Protein AF-A0A373Q9G6-F1 (afdb_monomer)

Radius of gyration: 27.88 Å; Cα contacts (8 Å, |Δi|>4): 98; chains: 1; bounding box: 46×82×70 Å

M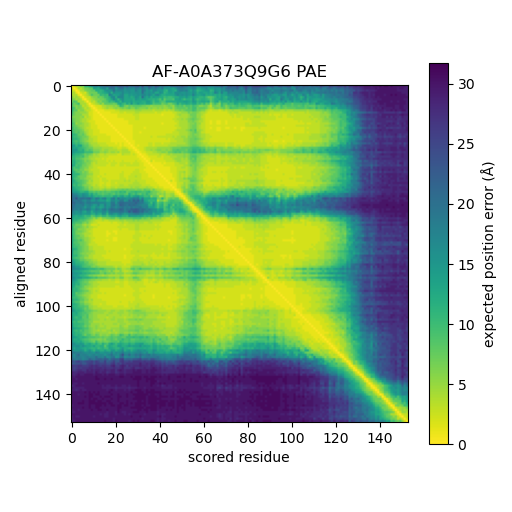ean predicted aligned error: 12.73 Å

Structure (mmCIF, N/CA/C/O backbone):
data_AF-A0A373Q9G6-F1
#
_entry.id   AF-A0A373Q9G6-F1
#
loop_
_atom_site.group_PDB
_atom_site.id
_atom_site.type_symbol
_atom_site.label_atom_id
_atom_site.label_alt_id
_atom_site.label_comp_id
_atom_site.label_asym_id
_atom_site.label_entity_id
_atom_site.label_seq_id
_atom_site.pdbx_PDB_ins_code
_atom_site.Cartn_x
_atom_site.Cartn_y
_atom_site.Cartn_z
_atom_site.occupancy
_atom_site.B_iso_or_equiv
_atom_site.auth_seq_id
_atom_site.auth_comp_id
_atom_site.auth_asym_id
_atom_site.auth_atom_id
_atom_site.pdbx_PDB_model_num
ATOM 1 N N . MET A 1 1 ? 3.297 24.139 -18.883 1.00 54.72 1 MET A N 1
ATOM 2 C CA . MET A 1 1 ? 2.276 23.163 -19.353 1.00 54.72 1 MET A CA 1
ATOM 3 C C . MET A 1 1 ? 2.666 21.691 -19.157 1.00 54.72 1 MET 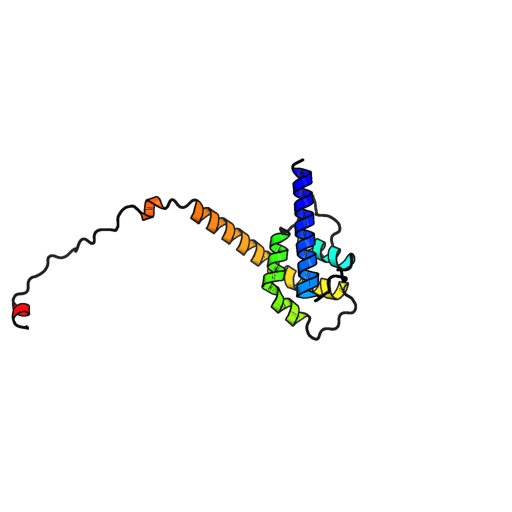A C 1
ATOM 5 O O . MET A 1 1 ? 1.845 20.957 -18.623 1.00 54.72 1 MET A O 1
ATOM 9 N N . ARG A 1 2 ? 3.876 21.232 -19.535 1.00 57.09 2 ARG A N 1
ATOM 10 C CA . ARG A 1 2 ? 4.302 19.820 -19.349 1.00 57.09 2 ARG A CA 1
ATOM 11 C C . ARG A 1 2 ? 4.341 19.360 -17.883 1.00 57.09 2 ARG A C 1
ATOM 13 O O . ARG A 1 2 ? 3.882 18.264 -17.586 1.00 57.09 2 ARG A O 1
ATOM 20 N N . GLU A 1 3 ? 4.844 20.194 -16.975 1.00 61.19 3 GLU A N 1
ATOM 21 C CA . GLU A 1 3 ? 4.946 19.847 -15.547 1.00 61.19 3 GLU A CA 1
ATOM 22 C C . GLU A 1 3 ? 3.584 19.750 -14.850 1.00 61.19 3 GLU A C 1
ATOM 24 O O . GLU A 1 3 ? 3.369 18.853 -14.040 1.00 61.19 3 GLU A O 1
ATOM 29 N N . ILE A 1 4 ? 2.640 20.620 -15.229 1.00 62.41 4 ILE A N 1
ATOM 30 C CA . ILE A 1 4 ? 1.266 20.606 -14.709 1.00 62.41 4 ILE A CA 1
ATOM 31 C C . ILE A 1 4 ? 0.583 19.282 -15.082 1.00 62.41 4 ILE A C 1
ATOM 33 O O . ILE A 1 4 ? 0.104 18.592 -14.188 1.00 62.41 4 ILE A O 1
ATOM 37 N N . ARG A 1 5 ? 0.662 18.851 -16.354 1.00 60.62 5 ARG A N 1
ATOM 38 C CA . ARG A 1 5 ? 0.122 17.544 -16.789 1.00 60.62 5 ARG A CA 1
ATOM 39 C C . ARG A 1 5 ? 0.783 16.357 -16.090 1.00 60.62 5 ARG A C 1
ATOM 41 O O . ARG A 1 5 ? 0.101 15.411 -15.719 1.00 60.62 5 ARG A O 1
ATOM 48 N N . LYS A 1 6 ? 2.107 16.390 -15.891 1.00 61.78 6 LYS A N 1
ATOM 49 C CA . LYS A 1 6 ? 2.828 15.325 -15.167 1.00 61.78 6 LYS A CA 1
ATOM 50 C C . LYS A 1 6 ? 2.337 15.194 -13.723 1.00 61.78 6 LYS A C 1
ATOM 52 O O . LYS A 1 6 ? 2.151 14.083 -13.237 1.00 61.78 6 LYS A O 1
ATOM 57 N N . LYS A 1 7 ? 2.123 16.325 -13.047 1.00 61.72 7 LYS A N 1
ATOM 58 C CA . LYS A 1 7 ? 1.620 16.370 -11.669 1.00 61.72 7 LYS A CA 1
ATOM 59 C C . LYS A 1 7 ? 0.168 15.891 -11.573 1.00 61.72 7 LYS A C 1
ATOM 61 O O . LYS A 1 7 ? -0.181 15.182 -10.635 1.00 61.72 7 LYS A O 1
ATOM 66 N N . GLU A 1 8 ? -0.652 16.253 -12.550 1.00 62.50 8 GLU A N 1
ATOM 67 C CA . GLU A 1 8 ? -2.053 15.841 -12.650 1.00 62.50 8 GLU A CA 1
ATOM 68 C C . GLU A 1 8 ? -2.187 14.329 -12.892 1.00 62.50 8 GLU A C 1
ATOM 70 O O . GLU A 1 8 ? -2.906 13.657 -12.154 1.00 62.50 8 GLU A O 1
ATOM 75 N N . ASN A 1 9 ? -1.378 13.763 -13.796 1.00 72.19 9 ASN A N 1
ATOM 76 C CA . ASN A 1 9 ? -1.312 12.314 -14.020 1.00 72.19 9 ASN A CA 1
ATOM 77 C C . ASN A 1 9 ? -0.873 11.540 -12.769 1.00 72.19 9 ASN A C 1
ATOM 79 O O . ASN A 1 9 ? -1.510 10.555 -12.410 1.00 72.19 9 ASN A O 1
ATOM 83 N N . LYS A 1 10 ? 0.169 12.000 -12.059 1.00 71.12 10 LYS A N 1
ATOM 84 C CA . LYS A 1 10 ? 0.611 11.365 -10.801 1.00 71.12 10 LYS A CA 1
ATOM 85 C C . LYS A 1 10 ? -0.495 11.342 -9.741 1.00 71.12 10 LYS A C 1
ATOM 87 O O . LYS A 1 10 ? -0.647 10.358 -9.022 1.00 71.12 10 LYS A O 1
ATOM 92 N N . ASN A 1 11 ? -1.261 12.427 -9.626 1.00 78.81 11 ASN A N 1
ATOM 93 C CA . ASN A 1 11 ? -2.388 12.476 -8.698 1.00 78.81 11 ASN A CA 1
ATOM 94 C C . ASN A 1 11 ? -3.470 11.470 -9.094 1.00 78.81 11 ASN A C 1
ATOM 96 O O . ASN A 1 11 ? -3.980 10.773 -8.221 1.00 78.81 11 ASN A O 1
ATOM 100 N N . GLN A 1 12 ? -3.783 11.365 -10.388 1.00 86.06 12 GLN A N 1
ATOM 101 C CA . GLN A 1 12 ? -4.767 10.409 -10.887 1.00 86.06 12 GLN A CA 1
ATOM 102 C C . GLN A 1 12 ? -4.354 8.962 -10.595 1.00 86.06 12 GLN A C 1
ATOM 104 O O . GLN A 1 12 ? -5.135 8.221 -10.005 1.00 86.06 12 GLN A O 1
ATOM 109 N N . GLU A 1 13 ? -3.105 8.592 -10.891 1.00 88.06 13 GLU A N 1
ATOM 110 C CA . GLU A 1 13 ? -2.568 7.259 -10.580 1.00 88.06 13 GLU A CA 1
ATOM 111 C C . GLU A 1 13 ? -2.674 6.933 -9.084 1.00 88.06 13 GLU A C 1
ATOM 113 O O . GLU A 1 13 ? -2.993 5.807 -8.697 1.00 88.06 13 GLU A O 1
ATOM 118 N N . PHE A 1 14 ? -2.432 7.926 -8.223 1.00 89.38 14 PHE A N 1
ATOM 119 C CA . PHE A 1 14 ? -2.575 7.752 -6.782 1.00 89.38 14 PHE A CA 1
ATOM 120 C C . PHE A 1 14 ? -4.040 7.566 -6.365 1.00 89.38 14 PHE A C 1
ATOM 122 O O . PHE A 1 14 ? -4.334 6.736 -5.505 1.00 89.38 14 PHE A O 1
ATOM 129 N N . PHE A 1 15 ? -4.971 8.307 -6.968 1.00 90.00 15 PHE A N 1
ATOM 130 C CA . PHE A 1 15 ? -6.399 8.121 -6.708 1.00 90.00 15 PHE A CA 1
ATOM 131 C C . PHE A 1 15 ? -6.894 6.752 -7.169 1.00 90.00 15 PHE A C 1
ATOM 133 O O . PHE A 1 15 ? -7.691 6.135 -6.463 1.00 90.00 15 PHE A O 1
ATOM 140 N N . ASP A 1 16 ? -6.406 6.254 -8.301 1.00 91.75 16 ASP A N 1
ATOM 141 C CA . ASP A 1 16 ? -6.755 4.924 -8.800 1.00 91.75 16 ASP A CA 1
ATOM 142 C C . ASP A 1 16 ? -6.232 3.828 -7.860 1.00 91.75 16 ASP A C 1
ATOM 144 O O . ASP A 1 16 ? -6.955 2.879 -7.549 1.00 91.75 16 ASP A O 1
ATOM 148 N N . LEU A 1 17 ? -5.027 4.010 -7.309 1.00 93.50 17 LEU A N 1
ATOM 149 C CA . LEU A 1 17 ? -4.496 3.158 -6.245 1.00 93.50 17 LEU A CA 1
ATOM 150 C C . LEU A 1 17 ? -5.391 3.166 -4.997 1.00 93.50 17 LEU A C 1
ATOM 152 O O . LEU A 1 17 ? -5.726 2.098 -4.481 1.00 93.50 17 LEU A O 1
ATOM 156 N N . CYS A 1 18 ? -5.809 4.342 -4.520 1.00 93.50 18 CYS A N 1
ATOM 157 C CA . CYS A 1 18 ? -6.718 4.439 -3.375 1.00 93.50 18 CYS A CA 1
ATOM 158 C C . CYS A 1 18 ? -8.054 3.738 -3.650 1.00 93.50 18 CYS A C 1
ATOM 160 O O . CYS A 1 18 ? -8.490 2.930 -2.833 1.00 93.50 18 CYS A O 1
ATOM 162 N N . LYS A 1 19 ? -8.672 3.987 -4.811 1.00 94.06 19 LYS A N 1
ATOM 163 C CA . LYS A 1 19 ? -9.943 3.358 -5.209 1.00 94.06 19 LYS A CA 1
ATOM 164 C C . LYS A 1 19 ? -9.838 1.838 -5.275 1.00 94.06 19 LYS A C 1
ATOM 166 O O . LYS A 1 19 ? -10.759 1.144 -4.850 1.00 94.06 19 LYS A O 1
ATOM 171 N N . TYR A 1 20 ? -8.726 1.321 -5.798 1.00 95.62 20 TYR A N 1
ATOM 172 C CA . TYR A 1 20 ? -8.464 -0.114 -5.811 1.00 95.62 20 TYR A CA 1
ATOM 173 C C . TYR A 1 20 ? -8.445 -0.676 -4.385 1.00 95.62 20 TYR A C 1
ATOM 175 O O . TYR A 1 20 ? -9.125 -1.656 -4.101 1.00 95.62 20 TYR A O 1
ATOM 183 N N . ILE A 1 21 ? -7.713 -0.038 -3.468 1.00 94.88 21 ILE A N 1
ATOM 184 C CA . ILE A 1 21 ? -7.603 -0.502 -2.078 1.00 94.88 21 ILE A CA 1
ATOM 185 C C . ILE A 1 21 ? -8.955 -0.424 -1.352 1.00 94.88 21 ILE A C 1
ATOM 187 O O . ILE A 1 21 ? -9.316 -1.368 -0.647 1.00 94.88 21 ILE A O 1
ATOM 191 N N . GLU A 1 22 ? -9.718 0.653 -1.552 1.00 95.56 22 GLU A N 1
ATOM 192 C CA . GLU A 1 22 ? -11.078 0.818 -1.017 1.00 95.56 22 GLU A CA 1
ATOM 193 C C . GLU A 1 22 ? -11.971 -0.365 -1.401 1.00 95.56 22 GLU A C 1
ATOM 195 O O . GLU A 1 22 ? -12.519 -1.039 -0.530 1.00 95.56 22 GLU A O 1
ATOM 200 N N . ARG A 1 23 ? -12.061 -0.660 -2.701 1.00 95.12 23 ARG A N 1
ATOM 201 C CA . ARG A 1 23 ? -12.969 -1.687 -3.227 1.00 95.12 23 ARG A CA 1
ATOM 202 C C . ARG A 1 23 ? -12.484 -3.106 -2.956 1.00 95.12 23 ARG A C 1
ATOM 204 O O . ARG A 1 23 ? -13.246 -3.949 -2.497 1.00 95.12 23 ARG A O 1
ATOM 211 N N . GLU A 1 24 ? -11.215 -3.383 -3.232 1.00 94.88 24 GLU A N 1
ATOM 212 C CA . GLU A 1 24 ? -10.712 -4.758 -3.305 1.00 94.88 24 GLU A CA 1
ATOM 213 C C . GLU A 1 24 ? -10.150 -5.275 -1.980 1.00 94.88 24 GLU A C 1
ATOM 215 O O . GLU A 1 24 ? -10.150 -6.486 -1.749 1.00 94.88 24 GLU A O 1
ATOM 220 N N . ILE A 1 25 ? -9.657 -4.380 -1.116 1.00 94.06 25 ILE A N 1
ATOM 221 C CA . ILE A 1 25 ? -9.020 -4.751 0.155 1.00 94.06 25 ILE A CA 1
ATOM 222 C C . ILE A 1 25 ? -9.934 -4.440 1.336 1.00 94.06 25 ILE A C 1
ATOM 224 O O . ILE A 1 25 ? -10.193 -5.321 2.155 1.00 94.06 25 ILE A O 1
ATOM 228 N N . PHE A 1 26 ? -10.438 -3.208 1.417 1.00 92.88 26 PHE A N 1
ATOM 229 C CA . PHE A 1 26 ? -11.326 -2.782 2.501 1.00 92.88 26 PHE A CA 1
ATOM 230 C C . PHE A 1 26 ? -12.795 -3.149 2.260 1.00 92.88 26 PHE A C 1
ATOM 232 O O . PHE A 1 26 ? -13.576 -3.132 3.209 1.00 92.88 26 PHE A O 1
ATOM 239 N N . LYS A 1 27 ? -13.157 -3.541 1.028 1.00 92.81 27 LYS A N 1
ATOM 240 C CA . LYS A 1 27 ? -14.530 -3.888 0.619 1.00 92.81 27 LYS A CA 1
ATOM 241 C C . LYS A 1 27 ? -15.531 -2.767 0.908 1.00 92.81 27 LYS A C 1
ATOM 243 O O . LYS A 1 27 ? -16.672 -3.025 1.281 1.00 92.81 27 LYS A O 1
ATOM 248 N N . TYR A 1 28 ? -15.069 -1.531 0.767 1.00 94.88 28 TYR A N 1
ATOM 249 C CA . TYR A 1 28 ? -15.878 -0.335 0.931 1.00 94.88 28 TYR A CA 1
ATOM 250 C C . TYR A 1 28 ? -16.875 -0.194 -0.217 1.00 94.88 28 TYR A C 1
ATOM 252 O O . TYR A 1 28 ? -16.577 -0.545 -1.364 1.00 94.88 28 TYR A O 1
ATOM 260 N N . ASP A 1 29 ? -18.050 0.337 0.106 1.00 91.19 29 ASP A N 1
ATOM 261 C CA . ASP A 1 29 ? -19.035 0.748 -0.888 1.00 91.19 29 ASP A CA 1
ATOM 262 C C . ASP A 1 29 ? -18.644 2.081 -1.560 1.00 91.19 29 ASP A C 1
ATOM 264 O O . ASP A 1 29 ? -17.574 2.649 -1.325 1.00 91.19 29 ASP A O 1
ATOM 268 N N . GLU A 1 30 ? -19.502 2.593 -2.443 1.00 88.31 30 GLU A N 1
ATOM 269 C CA . GLU A 1 30 ? -19.223 3.828 -3.185 1.00 88.31 30 GLU A CA 1
ATOM 270 C C . GLU A 1 30 ? -19.210 5.090 -2.307 1.00 88.31 30 GLU A C 1
ATOM 272 O O . GLU A 1 30 ? -18.556 6.076 -2.665 1.00 88.31 30 GLU A O 1
ATOM 277 N N . ASN A 1 31 ? -19.872 5.048 -1.149 1.00 90.50 31 ASN A N 1
ATOM 278 C CA . ASN A 1 31 ? -20.002 6.163 -0.210 1.00 90.50 31 ASN A CA 1
ATOM 279 C C . ASN A 1 31 ? -18.859 6.197 0.811 1.00 90.50 31 ASN A C 1
ATOM 281 O O . ASN A 1 31 ? -18.603 7.229 1.436 1.00 90.50 31 ASN A O 1
ATOM 285 N N . GLN A 1 32 ? -18.155 5.082 0.983 1.00 89.94 32 GLN A N 1
ATOM 286 C CA . GLN A 1 32 ? -17.018 4.962 1.880 1.00 89.94 32 GLN A CA 1
ATOM 287 C C . GLN A 1 32 ? -15.700 5.344 1.185 1.00 89.94 32 GLN A C 1
ATOM 289 O O . GLN A 1 32 ? -15.465 5.108 -0.006 1.00 89.94 32 GLN A O 1
ATOM 294 N N . LYS A 1 33 ? -14.819 5.988 1.954 1.00 92.88 33 LYS A N 1
ATOM 295 C CA . LYS A 1 33 ? -13.508 6.475 1.510 1.00 92.88 33 LYS A CA 1
ATOM 296 C C . LYS A 1 33 ? -12.463 6.205 2.577 1.00 92.88 33 LYS A C 1
ATOM 298 O O . LYS A 1 33 ? -12.770 6.254 3.769 1.00 92.88 33 LYS A O 1
ATOM 303 N N . LEU A 1 34 ? -11.225 5.969 2.150 1.00 92.62 34 LEU A N 1
ATOM 304 C CA . LEU A 1 34 ? -10.098 5.875 3.074 1.00 92.62 34 LEU A CA 1
ATOM 305 C C . LEU A 1 34 ? -9.930 7.181 3.852 1.00 92.62 34 LEU A C 1
ATOM 307 O O . LEU A 1 34 ? -9.978 8.286 3.301 1.00 92.62 34 LEU A O 1
ATOM 311 N N . LYS A 1 35 ? -9.657 7.054 5.149 1.00 92.62 35 LYS A N 1
ATOM 312 C CA . LYS A 1 35 ? -9.299 8.187 5.998 1.00 92.62 35 LYS A CA 1
ATOM 313 C C . LYS A 1 35 ? -7.992 8.797 5.513 1.00 92.62 35 LYS A C 1
ATOM 315 O O . LYS A 1 35 ? -7.064 8.104 5.094 1.00 92.62 35 LYS A O 1
ATOM 320 N N . GLN A 1 36 ? -7.871 10.112 5.678 1.00 89.25 36 GLN A N 1
ATOM 321 C CA . GLN A 1 36 ? -6.678 10.865 5.283 1.00 89.25 36 GLN A CA 1
ATOM 322 C C . GLN A 1 36 ? -5.381 10.249 5.831 1.00 89.25 36 GLN A C 1
ATOM 324 O O . GLN A 1 36 ? -4.393 10.144 5.110 1.00 89.25 36 GLN A O 1
ATOM 329 N N . ALA A 1 37 ? -5.387 9.796 7.087 1.00 88.56 37 ALA A N 1
ATOM 330 C CA . ALA A 1 37 ? -4.231 9.155 7.709 1.00 88.56 37 ALA A CA 1
ATOM 331 C C . ALA A 1 37 ? -3.805 7.850 7.006 1.00 88.56 37 ALA A C 1
ATOM 333 O O . ALA A 1 37 ? -2.608 7.605 6.862 1.00 88.56 37 ALA A O 1
ATOM 334 N N . SER A 1 38 ? -4.755 7.052 6.514 1.00 91.25 38 SER A N 1
ATOM 335 C CA . SER A 1 38 ? -4.489 5.836 5.736 1.00 91.25 38 SER A CA 1
ATOM 336 C C . SER A 1 38 ? -3.877 6.184 4.375 1.00 91.25 38 SER A C 1
ATOM 338 O O . SER A 1 38 ? -2.876 5.595 3.967 1.00 91.25 38 SER A O 1
ATOM 340 N N . CYS A 1 39 ? -4.387 7.227 3.712 1.00 90.56 39 CYS A N 1
ATOM 341 C CA . CYS A 1 39 ? -3.802 7.743 2.470 1.00 90.56 39 CYS A CA 1
ATOM 342 C C . CYS A 1 39 ? -2.364 8.260 2.667 1.00 90.56 39 CYS A C 1
ATOM 344 O O . CYS A 1 39 ? -1.521 8.109 1.782 1.00 90.56 39 CYS A O 1
ATOM 346 N N . LEU A 1 40 ? -2.049 8.845 3.827 1.00 88.69 40 LEU A N 1
ATOM 347 C CA . LEU A 1 40 ? -0.694 9.310 4.155 1.00 88.69 40 LEU A CA 1
ATOM 348 C C . LEU A 1 40 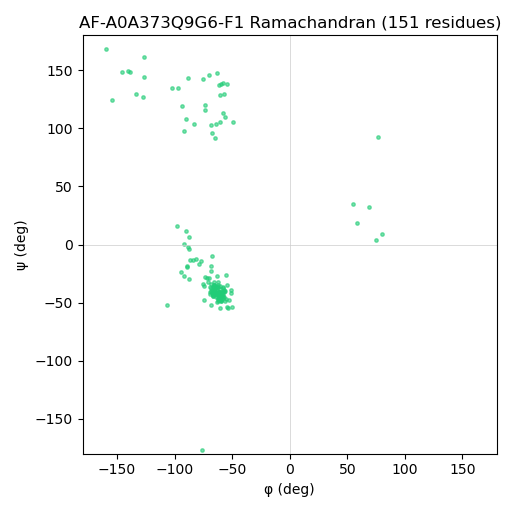? 0.293 8.164 4.402 1.00 88.69 40 LEU A C 1
ATOM 350 O O . LEU A 1 40 ? 1.472 8.307 4.074 1.00 88.69 40 LEU A O 1
ATOM 354 N N . GLN A 1 41 ? -0.164 7.030 4.940 1.00 89.00 41 GLN A N 1
ATOM 355 C CA . GLN A 1 41 ? 0.660 5.817 5.030 1.00 89.00 41 GLN A CA 1
ATOM 356 C C . GLN A 1 41 ? 0.958 5.251 3.650 1.00 89.00 41 GLN A C 1
ATOM 358 O O . GLN A 1 41 ? 2.097 4.912 3.349 1.00 89.00 41 GLN A O 1
ATOM 363 N N . LEU A 1 42 ? -0.053 5.207 2.784 1.00 90.44 42 LEU A N 1
ATOM 364 C CA . LEU A 1 42 ? 0.105 4.741 1.413 1.00 90.44 42 LEU A CA 1
ATOM 365 C C . LEU A 1 42 ? 1.072 5.633 0.619 1.00 90.44 42 LEU A C 1
ATOM 367 O O . LEU A 1 42 ? 1.940 5.137 -0.096 1.00 90.44 42 LEU A O 1
ATOM 371 N N . ARG A 1 43 ? 0.997 6.958 0.804 1.00 87.81 43 ARG A N 1
ATOM 372 C CA . ARG A 1 43 ? 2.016 7.886 0.284 1.00 87.81 43 ARG A CA 1
ATOM 373 C C . ARG A 1 43 ? 3.389 7.656 0.901 1.00 87.81 43 ARG A C 1
ATOM 375 O O . ARG A 1 43 ? 4.389 7.810 0.205 1.00 87.81 43 ARG A O 1
ATOM 382 N N . GLY A 1 44 ? 3.454 7.319 2.186 1.00 87.06 44 GLY A N 1
ATOM 383 C CA . GLY A 1 44 ? 4.689 6.889 2.836 1.00 87.06 44 GLY A CA 1
ATOM 384 C C . GLY A 1 44 ? 5.315 5.719 2.082 1.00 87.06 44 GLY A C 1
ATOM 385 O O . GLY A 1 44 ? 6.452 5.833 1.629 1.00 87.06 44 GLY A O 1
ATOM 386 N N . LEU A 1 45 ? 4.539 4.660 1.850 1.00 88.81 45 LEU A N 1
ATOM 387 C CA . LEU A 1 45 ? 4.971 3.443 1.163 1.00 88.81 45 LEU A CA 1
ATOM 388 C C . LEU A 1 45 ? 5.552 3.731 -0.230 1.00 88.81 45 LEU A C 1
ATOM 390 O O . LEU A 1 45 ? 6.646 3.271 -0.552 1.00 88.81 45 LEU A O 1
ATOM 394 N N . VAL A 1 46 ? 4.865 4.553 -1.029 1.00 87.81 46 VAL A N 1
ATOM 395 C CA . VAL A 1 46 ? 5.335 5.001 -2.357 1.00 87.81 46 VAL A CA 1
ATOM 396 C C . VAL A 1 46 ? 6.693 5.717 -2.270 1.00 87.81 46 VAL A C 1
ATOM 398 O O . VAL A 1 46 ? 7.558 5.554 -3.133 1.00 87.81 46 VAL A O 1
ATOM 401 N N . ASN A 1 47 ? 6.911 6.479 -1.198 1.00 83.44 47 ASN A N 1
ATOM 402 C CA . ASN A 1 47 ? 8.153 7.204 -0.937 1.00 83.44 47 ASN A CA 1
ATOM 403 C C . ASN A 1 47 ? 9.207 6.380 -0.169 1.00 83.44 47 ASN A C 1
ATOM 405 O O . ASN A 1 47 ? 10.303 6.884 0.069 1.00 83.44 47 ASN A O 1
ATOM 409 N N . GLY A 1 48 ? 8.903 5.139 0.226 1.00 79.19 48 GLY A N 1
ATOM 410 C CA . GLY A 1 48 ? 9.776 4.309 1.061 1.00 79.19 48 GLY A CA 1
ATOM 411 C C . GLY A 1 48 ? 9.933 4.802 2.503 1.00 79.19 48 GLY A C 1
ATOM 412 O O . GLY A 1 48 ? 11.015 4.663 3.068 1.00 79.19 48 GLY A O 1
ATOM 413 N N . LYS A 1 49 ? 8.894 5.422 3.069 1.00 77.69 49 LYS A N 1
ATOM 414 C CA . LYS A 1 49 ? 8.823 5.903 4.459 1.00 77.69 49 LYS A CA 1
ATOM 415 C C . LYS A 1 49 ? 7.576 5.338 5.146 1.00 77.69 49 LYS A C 1
ATOM 417 O O . LYS A 1 49 ? 6.611 4.998 4.473 1.00 77.69 49 LYS A O 1
ATOM 422 N N . ASP A 1 50 ? 7.534 5.335 6.476 1.00 66.62 50 ASP A N 1
ATOM 423 C CA . ASP A 1 50 ? 6.346 4.862 7.212 1.00 66.62 50 ASP A CA 1
ATOM 424 C C . ASP A 1 50 ? 5.109 5.761 7.004 1.00 66.62 50 ASP A C 1
ATOM 426 O O . ASP A 1 50 ? 3.972 5.291 6.989 1.00 66.62 50 ASP A O 1
ATOM 430 N N . PHE A 1 51 ? 5.325 7.068 6.823 1.00 65.81 51 PHE A N 1
ATOM 431 C CA . PHE A 1 51 ? 4.299 8.077 6.542 1.00 65.81 51 PHE A CA 1
ATOM 432 C C . PHE A 1 51 ? 4.865 9.164 5.619 1.00 65.81 51 PHE A C 1
ATOM 434 O O . PHE A 1 51 ? 6.049 9.498 5.701 1.00 65.81 51 PHE A O 1
ATOM 441 N N . GLY A 1 52 ? 4.030 9.761 4.759 1.00 64.88 52 GLY A N 1
ATOM 442 C CA . GLY A 1 52 ? 4.483 10.835 3.870 1.00 64.88 52 GLY A CA 1
ATOM 443 C C . GLY A 1 52 ? 3.390 11.802 3.419 1.00 64.88 52 GLY A C 1
ATOM 444 O O . GLY A 1 52 ? 2.407 11.405 2.802 1.00 64.88 52 GLY A O 1
ATOM 445 N N . HIS A 1 53 ? 3.597 13.102 3.663 1.00 61.16 53 HIS A N 1
ATOM 446 C CA . HIS A 1 53 ? 2.747 14.178 3.131 1.00 61.16 53 HIS A CA 1
ATOM 447 C C . HIS A 1 53 ? 3.186 14.666 1.738 1.00 61.16 53 HIS A C 1
ATOM 449 O O . HIS A 1 53 ? 2.340 15.105 0.955 1.00 61.16 53 HIS A O 1
ATOM 455 N N . ARG A 1 54 ? 4.489 14.589 1.419 1.00 55.56 54 ARG A N 1
ATOM 456 C CA . ARG A 1 54 ? 5.098 15.037 0.152 1.00 55.56 54 ARG A CA 1
ATOM 457 C C . ARG A 1 54 ? 6.175 14.055 -0.314 1.00 55.56 54 ARG A C 1
ATOM 459 O O . ARG A 1 54 ? 6.825 13.428 0.522 1.00 55.56 54 ARG A O 1
ATOM 466 N N . GLU A 1 55 ? 6.346 13.953 -1.633 1.00 55.75 55 GLU A N 1
ATOM 467 C CA . GLU A 1 55 ? 7.475 13.263 -2.273 1.00 55.75 55 GLU A CA 1
ATOM 468 C C . GLU A 1 55 ? 8.800 13.838 -1.733 1.00 55.75 55 GLU A C 1
ATOM 470 O O . GLU A 1 55 ? 8.922 15.052 -1.547 1.00 55.75 55 GLU A O 1
ATOM 475 N N . TYR A 1 56 ? 9.789 12.986 -1.451 1.00 49.84 56 TYR A N 1
ATOM 476 C CA . TYR A 1 56 ? 11.130 13.448 -1.078 1.00 49.84 56 TYR A CA 1
ATOM 477 C C . TYR A 1 56 ? 11.811 13.973 -2.349 1.00 49.84 56 TYR A C 1
ATOM 479 O O . TYR A 1 56 ? 11.915 13.246 -3.327 1.00 49.84 56 TYR A O 1
ATOM 487 N N . ASN A 1 57 ? 12.204 15.248 -2.378 1.00 47.56 57 ASN A N 1
ATOM 488 C CA . ASN A 1 57 ? 12.802 15.910 -3.551 1.00 47.56 57 ASN A CA 1
ATOM 489 C C . ASN A 1 57 ? 11.943 15.910 -4.840 1.00 47.56 57 ASN A C 1
ATOM 491 O O . ASN A 1 57 ? 12.468 16.156 -5.920 1.00 47.56 57 ASN A O 1
ATOM 495 N N . GLY A 1 58 ? 10.627 15.670 -4.748 1.00 58.75 58 GLY A N 1
ATOM 496 C CA . GLY A 1 58 ? 9.741 15.584 -5.925 1.00 58.75 58 GLY A CA 1
ATOM 497 C C . GLY A 1 58 ? 9.789 14.241 -6.670 1.00 58.75 58 GLY A C 1
ATOM 498 O O . GLY A 1 58 ? 9.193 14.106 -7.743 1.00 58.75 58 GLY A O 1
ATOM 499 N N . GLU A 1 59 ? 10.468 13.238 -6.101 1.00 61.22 59 GLU A N 1
ATOM 500 C CA . GLU A 1 59 ? 10.565 11.894 -6.665 1.00 61.22 59 GLU A CA 1
ATOM 501 C C . GLU A 1 59 ? 10.171 10.831 -5.632 1.00 61.22 59 GLU A C 1
ATOM 503 O O . GLU A 1 59 ? 10.650 10.786 -4.499 1.00 61.22 59 GLU A O 1
ATOM 508 N N . SER A 1 60 ? 9.239 9.968 -6.028 1.00 70.00 60 SER A N 1
ATOM 509 C CA . SER A 1 60 ? 8.854 8.781 -5.271 1.00 70.00 60 SER A CA 1
ATOM 510 C C . SER A 1 60 ? 9.919 7.696 -5.415 1.00 70.00 60 SER A C 1
ATOM 512 O O . SER A 1 60 ? 10.428 7.480 -6.514 1.00 70.00 60 SER A O 1
ATOM 514 N N . LYS A 1 61 ? 10.194 6.944 -4.341 1.00 81.12 61 LYS A N 1
ATOM 515 C CA . LYS A 1 61 ? 11.120 5.797 -4.381 1.00 81.12 61 LYS A CA 1
ATOM 516 C C . LYS A 1 61 ? 10.683 4.753 -5.410 1.00 81.12 61 LYS A C 1
ATOM 518 O O . LYS A 1 61 ? 11.523 4.159 -6.080 1.00 81.12 61 LYS A O 1
ATOM 523 N N . TYR A 1 62 ? 9.374 4.544 -5.529 1.00 81.81 62 TYR A N 1
ATOM 524 C CA . TYR A 1 62 ? 8.783 3.633 -6.500 1.00 81.81 62 TYR A CA 1
ATOM 525 C C . TYR A 1 62 ? 7.720 4.348 -7.336 1.00 81.81 62 TYR A C 1
ATOM 527 O O . TYR A 1 62 ? 6.985 5.173 -6.790 1.00 81.81 62 TYR A O 1
ATOM 535 N N . PRO A 1 63 ? 7.579 4.021 -8.633 1.00 87.19 63 PRO A N 1
ATOM 536 C CA . PRO A 1 63 ? 6.439 4.477 -9.419 1.00 87.19 63 PRO A CA 1
ATOM 537 C C . PRO A 1 63 ? 5.121 4.016 -8.784 1.00 87.19 63 PRO A C 1
ATOM 539 O O . PRO A 1 63 ? 5.001 2.864 -8.357 1.00 87.19 63 PRO A O 1
ATOM 542 N N . ILE A 1 64 ? 4.107 4.887 -8.769 1.00 88.94 64 ILE A N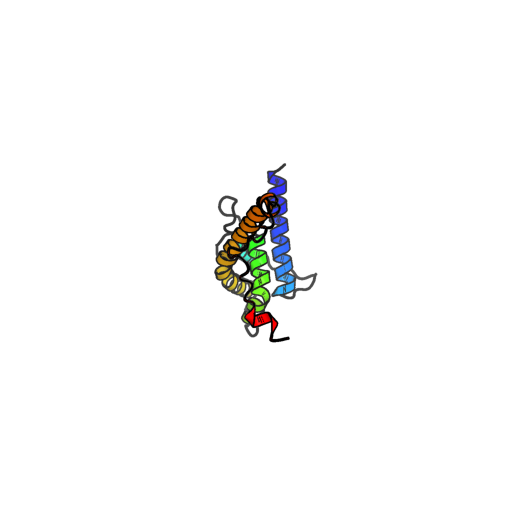 1
ATOM 543 C CA . ILE A 1 64 ? 2.787 4.586 -8.184 1.00 88.94 64 ILE A CA 1
ATOM 544 C C . ILE A 1 64 ? 2.182 3.338 -8.836 1.00 88.94 64 ILE A C 1
ATOM 546 O O . ILE A 1 64 ? 1.668 2.459 -8.145 1.00 88.94 64 ILE A O 1
ATOM 550 N N . LYS A 1 65 ? 2.334 3.207 -10.158 1.00 88.25 65 LYS A N 1
ATOM 551 C CA . LYS A 1 65 ? 1.905 2.029 -10.919 1.00 88.25 65 LYS A CA 1
ATOM 552 C C . LYS A 1 65 ? 2.535 0.724 -10.415 1.00 88.25 65 LYS A C 1
ATOM 554 O O . LYS A 1 65 ? 1.843 -0.285 -10.321 1.00 88.25 65 LYS A O 1
ATOM 559 N N . SER A 1 66 ? 3.817 0.728 -10.043 1.00 89.12 66 SER A N 1
ATOM 560 C CA . SER A 1 66 ? 4.480 -0.464 -9.494 1.00 89.12 66 SER A CA 1
ATOM 561 C C . SER A 1 66 ? 3.908 -0.845 -8.127 1.00 89.12 66 SER A C 1
ATOM 563 O O . SER A 1 66 ? 3.741 -2.029 -7.844 1.00 89.12 66 SER A O 1
ATOM 565 N N . VAL A 1 67 ? 3.552 0.146 -7.302 1.00 92.06 67 VAL A N 1
ATOM 566 C CA . VAL A 1 67 ? 2.875 -0.086 -6.016 1.00 92.06 67 VAL A CA 1
ATOM 567 C C . VAL A 1 67 ? 1.468 -0.645 -6.237 1.00 92.06 67 VAL A C 1
ATOM 569 O O . VAL A 1 67 ? 1.116 -1.637 -5.608 1.00 92.06 67 VAL A O 1
ATOM 572 N N . LEU A 1 68 ? 0.690 -0.097 -7.176 1.00 93.38 68 LEU A N 1
ATOM 573 C CA . LEU A 1 68 ? -0.626 -0.637 -7.548 1.00 93.38 68 LEU A CA 1
ATOM 574 C C . LEU A 1 68 ? -0.547 -2.103 -7.972 1.00 93.38 68 LEU A C 1
ATOM 576 O O . LEU A 1 68 ? -1.284 -2.938 -7.450 1.00 93.38 68 LEU A O 1
ATOM 580 N N . ILE A 1 69 ? 0.389 -2.429 -8.860 1.00 91.19 69 ILE A N 1
ATOM 581 C CA . ILE A 1 69 ? 0.603 -3.807 -9.310 1.00 91.19 69 ILE A CA 1
ATOM 582 C C . ILE A 1 69 ? 0.989 -4.705 -8.128 1.00 91.19 69 ILE A C 1
ATOM 584 O O . ILE A 1 69 ? 0.536 -5.846 -8.048 1.00 91.19 69 ILE A O 1
ATOM 588 N N . ALA A 1 70 ? 1.757 -4.194 -7.162 1.00 93.19 70 ALA A N 1
ATOM 589 C CA . ALA A 1 70 ? 2.075 -4.950 -5.958 1.00 93.19 70 ALA A CA 1
ATOM 590 C C . ALA A 1 70 ? 0.848 -5.271 -5.105 1.00 93.19 70 ALA A C 1
ATOM 592 O O . ALA 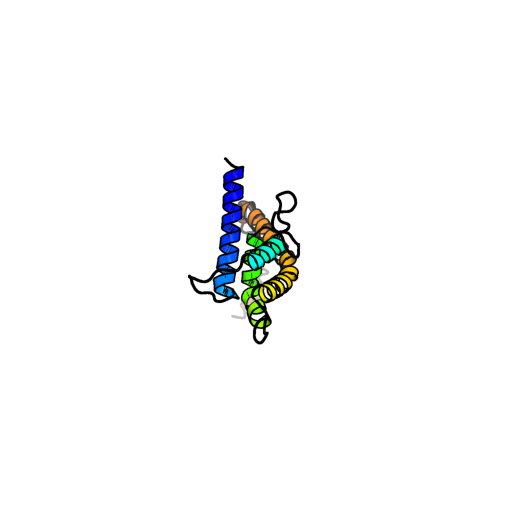A 1 70 ? 0.701 -6.410 -4.662 1.00 93.19 70 ALA A O 1
ATOM 593 N N . PHE A 1 71 ? -0.065 -4.318 -4.930 1.00 94.81 71 PHE A N 1
ATOM 594 C CA . PHE A 1 71 ? -1.347 -4.566 -4.269 1.00 94.81 71 PHE A CA 1
ATOM 595 C C . PHE A 1 71 ? -2.227 -5.562 -5.038 1.00 94.81 71 PHE A C 1
ATOM 597 O O . PHE A 1 71 ? -2.920 -6.370 -4.419 1.00 94.81 71 PHE A O 1
ATOM 604 N N . GLN A 1 72 ? -2.192 -5.535 -6.371 1.00 93.56 72 GLN A N 1
ATOM 605 C CA . GLN A 1 72 ? -2.945 -6.460 -7.223 1.00 93.56 72 GLN A CA 1
ATOM 606 C C . GLN A 1 72 ? -2.431 -7.895 -7.124 1.00 93.56 72 GLN A C 1
ATOM 608 O O . GLN A 1 72 ? -3.202 -8.807 -6.824 1.00 93.56 72 GLN A O 1
ATOM 613 N N . ILE A 1 73 ? -1.124 -8.096 -7.301 1.00 93.50 73 ILE A N 1
ATOM 614 C CA . ILE A 1 73 ? -0.488 -9.419 -7.222 1.00 93.50 73 ILE A CA 1
ATOM 615 C C . ILE A 1 73 ? -0.677 -10.026 -5.830 1.00 93.50 73 ILE A C 1
ATOM 617 O O . ILE A 1 73 ? -1.012 -11.201 -5.692 1.00 93.50 73 ILE A O 1
ATOM 621 N N . ASN A 1 74 ? -0.499 -9.217 -4.787 1.00 93.38 74 ASN A N 1
ATOM 622 C CA . ASN A 1 74 ? -0.563 -9.686 -3.409 1.00 93.38 74 ASN A CA 1
ATOM 623 C C . ASN A 1 74 ? -1.965 -9.610 -2.798 1.00 93.38 74 ASN A C 1
ATOM 625 O O . ASN A 1 74 ? -2.091 -9.810 -1.592 1.00 93.38 74 ASN A O 1
ATOM 629 N N . LYS A 1 75 ? -3.026 -9.366 -3.582 1.00 94.88 75 LYS A N 1
ATOM 630 C CA . LYS A 1 75 ? -4.401 -9.233 -3.069 1.00 94.88 75 LYS A CA 1
ATOM 631 C C . LYS A 1 75 ? -4.786 -10.391 -2.149 1.00 94.88 75 LYS A C 1
ATOM 633 O O . LYS A 1 75 ? -5.159 -10.167 -1.003 1.00 94.88 75 LYS A O 1
ATOM 638 N N . ASN A 1 76 ? -4.641 -11.629 -2.618 1.00 94.06 76 ASN A N 1
ATOM 639 C CA . ASN A 1 76 ? -5.019 -12.811 -1.836 1.00 94.06 76 ASN A CA 1
ATOM 640 C C . ASN A 1 76 ? -4.158 -12.957 -0.573 1.00 94.06 76 ASN A C 1
ATOM 642 O O . ASN A 1 76 ? -4.674 -13.262 0.498 1.00 94.06 76 ASN A O 1
ATOM 646 N N . LYS A 1 77 ? -2.854 -12.667 -0.676 1.00 94.12 77 LYS A N 1
ATOM 647 C CA . LYS A 1 77 ? -1.932 -12.657 0.467 1.00 94.12 77 LYS A CA 1
ATOM 648 C C . LYS A 1 77 ? -2.365 -11.626 1.510 1.00 94.12 77 LYS A C 1
ATOM 650 O O . LYS A 1 77 ? -2.395 -11.951 2.694 1.00 94.12 77 LYS A O 1
ATOM 655 N N . ILE A 1 78 ? -2.742 -10.419 1.083 1.00 94.88 78 ILE A N 1
ATOM 656 C CA . ILE A 1 78 ? -3.273 -9.375 1.963 1.00 94.88 78 ILE A CA 1
ATOM 657 C C . ILE A 1 78 ? -4.560 -9.856 2.635 1.00 94.88 78 ILE A C 1
ATOM 659 O O . ILE A 1 78 ? -4.623 -9.849 3.862 1.00 94.88 78 ILE A O 1
ATOM 663 N N . LEU A 1 79 ? -5.554 -10.291 1.852 1.00 95.06 79 LEU A N 1
ATOM 664 C CA . LEU A 1 79 ? -6.868 -10.706 2.354 1.00 95.06 79 LEU A CA 1
ATOM 665 C C . LEU A 1 79 ? -6.751 -11.834 3.387 1.00 95.06 79 LEU A C 1
ATOM 667 O O . LEU A 1 79 ? -7.332 -11.736 4.465 1.00 95.06 79 LEU A O 1
ATOM 671 N N . ASN A 1 80 ? -5.926 -12.843 3.111 1.00 94.94 80 ASN A N 1
ATOM 672 C CA . ASN A 1 80 ? -5.664 -13.933 4.052 1.00 94.94 80 ASN A CA 1
ATOM 673 C C . ASN A 1 80 ? -4.930 -13.443 5.311 1.00 94.94 80 ASN A C 1
ATOM 675 O O . ASN A 1 80 ? -5.181 -13.935 6.405 1.00 94.94 80 ASN A O 1
ATOM 679 N N . SER A 1 81 ? -4.036 -12.457 5.182 1.00 92.44 81 SER A N 1
ATOM 680 C CA . SER A 1 81 ? -3.264 -11.928 6.318 1.00 92.44 81 SER A CA 1
ATOM 681 C C . SER A 1 81 ? -4.092 -11.058 7.265 1.00 92.44 81 SER A C 1
ATOM 683 O O . SER A 1 81 ? -3.751 -10.948 8.445 1.00 92.44 81 SER A O 1
ATOM 685 N N . ILE A 1 82 ? -5.145 -10.408 6.759 1.00 93.75 82 ILE A N 1
ATOM 686 C CA . ILE A 1 82 ? -6.080 -9.614 7.571 1.00 93.75 82 ILE A CA 1
ATOM 687 C C . ILE A 1 82 ? -7.243 -10.455 8.111 1.00 93.75 82 ILE A C 1
ATOM 689 O O . ILE A 1 82 ? -7.881 -10.051 9.081 1.00 93.75 82 ILE A O 1
ATOM 693 N N . GLN A 1 83 ? -7.523 -11.616 7.511 1.00 92.62 83 GLN A N 1
ATOM 694 C CA . GLN A 1 83 ? -8.604 -12.497 7.939 1.00 92.62 83 GLN A CA 1
ATOM 695 C C . GLN A 1 83 ? -8.388 -12.965 9.385 1.00 92.62 83 GLN A C 1
ATOM 697 O O . GLN A 1 83 ? -7.321 -13.451 9.750 1.00 92.62 83 GLN A O 1
ATOM 702 N N . GLY A 1 84 ? -9.413 -12.798 10.225 1.00 87.69 84 GLY A N 1
ATOM 703 C CA . GLY A 1 84 ? -9.370 -13.193 11.638 1.00 87.69 84 GLY A CA 1
ATOM 704 C C . GLY A 1 84 ? -8.555 -12.265 12.546 1.00 87.69 84 GLY A C 1
ATOM 705 O O . GLY A 1 84 ? -8.432 -12.550 13.736 1.00 87.69 84 GLY A O 1
ATOM 706 N N . LYS A 1 85 ? -8.015 -11.153 12.028 1.00 92.50 85 LYS A N 1
ATOM 707 C CA . LYS A 1 85 ? -7.339 -10.137 12.842 1.00 92.50 85 LYS A CA 1
ATOM 708 C C . LYS A 1 85 ? -8.277 -8.989 13.174 1.00 92.50 85 LYS A C 1
ATOM 710 O O . LYS A 1 85 ? -8.928 -8.431 12.297 1.00 92.50 85 LYS A O 1
ATOM 715 N N . ASN A 1 86 ? -8.263 -8.588 14.440 1.00 90.06 86 ASN A N 1
ATOM 716 C CA . ASN A 1 86 ? -8.972 -7.403 14.900 1.00 90.06 86 ASN A CA 1
ATOM 717 C C . ASN A 1 86 ? -8.023 -6.208 14.885 1.00 90.06 86 ASN A C 1
ATOM 719 O O . ASN A 1 86 ? -7.004 -6.196 15.577 1.00 90.06 86 ASN A O 1
ATOM 723 N N . PHE A 1 87 ? -8.368 -5.196 14.096 1.00 92.75 87 PHE A N 1
ATOM 724 C CA . PHE A 1 87 ? -7.640 -3.936 14.041 1.00 92.75 87 PHE A CA 1
ATOM 725 C C . PHE A 1 87 ? -8.396 -2.874 14.832 1.00 92.75 87 PHE A C 1
ATOM 727 O O . PHE A 1 87 ? -9.603 -2.718 14.684 1.00 92.75 87 PHE A O 1
ATOM 734 N N . THR A 1 88 ? -7.677 -2.114 15.659 1.00 90.81 88 THR A N 1
ATOM 735 C CA . THR A 1 88 ? -8.266 -1.041 16.477 1.00 90.81 88 THR A CA 1
ATOM 736 C C . THR A 1 88 ? -8.893 0.062 15.625 1.00 90.81 88 THR A C 1
ATOM 738 O O . THR A 1 88 ? -9.848 0.708 16.043 1.00 90.81 88 THR A O 1
ATOM 741 N N . ASN A 1 89 ? -8.329 0.328 14.445 1.00 91.75 89 ASN A N 1
ATOM 742 C CA . ASN A 1 89 ? -8.835 1.321 13.509 1.00 91.75 89 ASN A CA 1
ATOM 743 C C . ASN A 1 89 ? -8.307 1.057 12.088 1.00 91.75 89 ASN A C 1
ATOM 745 O O . ASN A 1 89 ? -7.368 0.293 11.879 1.00 91.75 89 ASN A O 1
ATOM 749 N N . GLU A 1 90 ? -8.889 1.750 11.108 1.00 92.06 90 GLU A N 1
ATOM 750 C CA . GLU A 1 90 ? -8.482 1.669 9.697 1.00 92.06 90 GLU A CA 1
ATOM 751 C C . GLU A 1 90 ? -6.981 1.953 9.495 1.00 92.06 90 GLU A C 1
ATOM 753 O O . GLU A 1 90 ? -6.323 1.327 8.671 1.00 92.06 90 GLU A O 1
ATOM 758 N N . ILE A 1 91 ? -6.418 2.863 10.294 1.00 91.56 91 ILE A N 1
ATOM 759 C CA . ILE A 1 91 ? -5.021 3.299 10.194 1.00 91.56 91 ILE A CA 1
ATOM 760 C C . ILE A 1 91 ? -4.065 2.168 10.601 1.00 91.56 91 ILE A C 1
ATOM 762 O O . ILE A 1 91 ? -2.991 2.027 10.013 1.00 91.56 91 ILE A O 1
ATOM 766 N N . SER A 1 92 ? -4.414 1.363 11.609 1.00 92.88 92 SER A N 1
ATOM 767 C CA . SER A 1 92 ? -3.601 0.217 12.025 1.00 92.88 92 SER A CA 1
ATOM 768 C C . SER A 1 92 ? -3.710 -0.942 11.036 1.00 92.88 92 SER A C 1
ATOM 770 O O . SER A 1 92 ? -2.697 -1.582 10.747 1.00 92.88 92 SER A O 1
ATOM 772 N N . GLN A 1 93 ? -4.890 -1.150 10.446 1.00 94.31 93 GLN A N 1
ATOM 773 C CA . GLN A 1 93 ? -5.083 -2.106 9.355 1.00 94.31 93 GLN A CA 1
ATOM 774 C C . GLN A 1 93 ? -4.272 -1.719 8.114 1.00 94.31 93 GLN A C 1
ATOM 776 O O . GLN A 1 93 ? -3.516 -2.539 7.595 1.00 94.31 93 GLN A O 1
ATOM 781 N N . MET A 1 94 ? -4.366 -0.462 7.674 1.00 94.62 94 MET A N 1
ATOM 782 C CA . MET A 1 94 ? -3.607 0.043 6.530 1.00 94.62 94 MET A CA 1
ATOM 783 C C . MET A 1 94 ? -2.099 -0.099 6.759 1.00 94.62 94 MET A C 1
ATOM 785 O O . MET A 1 94 ? -1.397 -0.609 5.890 1.00 94.62 94 MET A O 1
ATOM 789 N N . ARG A 1 95 ? -1.597 0.251 7.951 1.00 91.81 95 ARG A N 1
ATOM 790 C CA . ARG A 1 95 ? -0.170 0.112 8.283 1.00 91.81 95 ARG A CA 1
ATOM 791 C C . ARG A 1 95 ? 0.298 -1.329 8.138 1.00 91.81 95 ARG A C 1
ATOM 793 O O . ARG A 1 95 ? 1.364 -1.581 7.581 1.00 91.81 95 ARG A O 1
ATOM 800 N N . TYR A 1 96 ? -0.500 -2.264 8.646 1.00 93.75 96 TYR A N 1
ATOM 801 C CA . TYR A 1 96 ? -0.203 -3.686 8.563 1.00 93.75 96 TYR A CA 1
ATOM 802 C C . TYR A 1 96 ? -0.131 -4.160 7.105 1.00 93.75 96 TYR A C 1
ATOM 804 O O . TYR A 1 96 ? 0.834 -4.816 6.716 1.00 93.75 96 TYR A O 1
ATOM 812 N N . ILE A 1 97 ? -1.102 -3.757 6.282 1.00 93.81 97 ILE A N 1
ATOM 813 C CA . ILE A 1 97 ? -1.134 -4.070 4.849 1.00 93.81 97 ILE A CA 1
ATOM 814 C C . ILE A 1 97 ? 0.086 -3.479 4.131 1.00 93.81 97 ILE A C 1
ATOM 816 O O . ILE A 1 97 ? 0.773 -4.196 3.402 1.00 93.81 97 ILE A O 1
ATOM 820 N N . CYS A 1 98 ? 0.401 -2.203 4.368 1.00 92.62 98 CYS A N 1
ATOM 821 C CA . CYS A 1 98 ? 1.576 -1.552 3.794 1.00 92.62 98 CYS A CA 1
ATOM 822 C C . CYS A 1 98 ? 2.861 -2.313 4.135 1.00 92.62 98 CYS A C 1
ATOM 824 O O . CYS A 1 98 ? 3.695 -2.494 3.253 1.00 92.62 98 CYS A O 1
ATOM 826 N N . LYS A 1 99 ? 2.998 -2.833 5.363 1.00 90.88 99 LYS A N 1
ATOM 827 C CA . LYS A 1 99 ? 4.177 -3.609 5.774 1.00 90.88 99 LYS A CA 1
ATOM 828 C C . LYS A 1 99 ? 4.313 -4.941 5.034 1.00 90.88 99 LYS A C 1
ATOM 830 O O . LYS A 1 99 ? 5.428 -5.353 4.728 1.00 90.88 99 LYS A O 1
ATOM 835 N N . ILE A 1 100 ? 3.198 -5.605 4.719 1.00 91.81 100 ILE A N 1
ATOM 836 C CA . ILE A 1 100 ? 3.208 -6.822 3.890 1.00 91.81 100 ILE A CA 1
ATOM 837 C C . ILE A 1 100 ? 3.755 -6.497 2.498 1.00 91.81 100 ILE A C 1
ATOM 839 O O . ILE A 1 100 ? 4.600 -7.222 1.978 1.00 91.81 100 ILE A O 1
ATOM 843 N N . ILE A 1 101 ? 3.274 -5.401 1.913 1.00 91.25 101 ILE A N 1
ATOM 844 C CA . ILE A 1 101 ? 3.600 -5.005 0.542 1.00 91.25 101 ILE A CA 1
ATOM 845 C C . ILE A 1 101 ? 5.008 -4.421 0.423 1.00 91.25 101 ILE A C 1
ATOM 847 O O . ILE A 1 101 ? 5.674 -4.661 -0.581 1.00 91.25 101 ILE A O 1
ATOM 851 N N . GLU A 1 102 ? 5.491 -3.709 1.439 1.00 89.88 102 GLU A N 1
ATOM 852 C CA . GLU A 1 102 ? 6.814 -3.076 1.456 1.00 89.88 102 GLU A CA 1
ATOM 853 C C . GLU A 1 102 ? 7.945 -4.047 1.089 1.00 89.88 102 GLU A C 1
ATOM 855 O O . GLU A 1 102 ? 8.844 -3.685 0.329 1.00 89.88 102 GLU A O 1
ATOM 860 N N . ASN A 1 103 ? 7.857 -5.294 1.557 1.00 86.44 103 ASN A N 1
ATOM 861 C CA . ASN A 1 103 ? 8.848 -6.333 1.277 1.00 86.44 103 ASN A CA 1
ATOM 862 C C . ASN A 1 103 ? 8.802 -6.842 -0.174 1.00 86.44 103 ASN A C 1
ATOM 864 O O . ASN A 1 103 ? 9.824 -7.266 -0.712 1.00 86.44 103 ASN A O 1
ATOM 868 N N . ASP A 1 104 ? 7.636 -6.792 -0.819 1.00 87.00 104 ASP A N 1
ATOM 869 C CA . ASP A 1 104 ? 7.423 -7.364 -2.152 1.00 87.00 104 ASP A CA 1
ATOM 870 C C . ASP A 1 104 ? 7.621 -6.327 -3.278 1.00 87.00 104 ASP A C 1
ATOM 872 O O . ASP A 1 104 ? 7.956 -6.702 -4.408 1.00 87.00 104 ASP A O 1
ATOM 876 N N . ILE A 1 105 ? 7.466 -5.024 -2.987 1.00 88.06 105 ILE A N 1
ATOM 877 C CA . ILE A 1 105 ? 7.614 -3.935 -3.975 1.00 88.06 105 ILE A CA 1
ATOM 878 C C . ILE A 1 105 ? 8.950 -3.992 -4.740 1.00 88.06 105 ILE A C 1
ATOM 880 O O . ILE A 1 105 ? 8.899 -3.899 -5.970 1.00 88.06 105 ILE A O 1
ATOM 884 N N . PRO A 1 106 ? 10.131 -4.154 -4.102 1.00 87.06 106 PRO A N 1
ATOM 885 C CA . PRO A 1 106 ? 11.405 -4.166 -4.825 1.00 87.06 106 PRO A CA 1
ATOM 886 C C . PRO A 1 106 ? 11.462 -5.253 -5.903 1.00 87.06 106 PRO A C 1
ATOM 888 O O . PRO A 1 106 ? 11.868 -4.993 -7.036 1.00 87.06 106 PRO A O 1
ATOM 891 N N . ASN A 1 107 ? 10.992 -6.458 -5.573 1.00 88.75 107 ASN A N 1
ATOM 892 C CA . ASN A 1 107 ? 10.986 -7.594 -6.492 1.00 88.75 107 ASN A CA 1
ATOM 893 C C . ASN A 1 107 ? 10.047 -7.348 -7.676 1.00 88.75 107 ASN A C 1
ATOM 895 O O . ASN A 1 107 ? 10.400 -7.619 -8.824 1.00 88.75 107 ASN A O 1
ATOM 899 N N . ILE A 1 108 ? 8.859 -6.802 -7.418 1.00 87.75 108 ILE A N 1
ATOM 900 C CA . ILE A 1 108 ? 7.878 -6.486 -8.463 1.00 87.75 108 ILE A CA 1
ATOM 901 C C . ILE A 1 108 ? 8.384 -5.366 -9.369 1.00 87.75 108 ILE A C 1
ATOM 903 O O . ILE A 1 108 ? 8.273 -5.470 -10.589 1.00 87.75 108 ILE A O 1
ATOM 907 N N . TYR A 1 109 ? 8.993 -4.331 -8.794 1.00 87.06 109 TYR A N 1
ATOM 908 C CA . TYR A 1 109 ? 9.601 -3.245 -9.552 1.00 87.06 109 TYR A CA 1
ATOM 909 C C . TYR A 1 109 ? 10.686 -3.760 -10.508 1.00 87.06 109 TYR A C 1
ATOM 911 O O . TYR A 1 109 ? 10.664 -3.437 -11.695 1.00 87.06 109 TYR A O 1
ATOM 919 N N . MET A 1 110 ? 11.584 -4.628 -10.029 1.00 87.56 110 MET A N 1
ATOM 920 C CA . MET A 1 110 ? 12.614 -5.236 -10.878 1.00 87.56 110 MET A CA 1
ATOM 921 C C . MET A 1 110 ? 12.016 -6.120 -11.978 1.00 87.56 110 MET A C 1
ATOM 923 O O . MET A 1 110 ? 12.476 -6.070 -13.118 1.00 87.56 110 MET A O 1
ATOM 927 N N . ARG A 1 111 ? 10.959 -6.887 -11.677 1.00 87.19 111 ARG A N 1
ATOM 928 C CA . ARG A 1 111 ? 10.251 -7.705 -12.677 1.00 87.19 111 ARG A CA 1
ATOM 929 C C . ARG A 1 111 ? 9.604 -6.856 -13.768 1.00 87.19 111 ARG A C 1
ATOM 931 O O . ARG A 1 111 ? 9.736 -7.202 -14.937 1.00 87.19 111 ARG A O 1
ATOM 938 N N . LEU A 1 112 ? 8.948 -5.754 -13.401 1.00 87.06 112 LEU A N 1
ATOM 939 C CA . LEU A 1 112 ? 8.338 -4.827 -14.360 1.00 87.06 112 LEU A CA 1
ATOM 940 C C . LEU A 1 112 ? 9.394 -4.193 -15.263 1.00 87.06 112 LEU A C 1
ATOM 942 O O . LEU A 1 112 ? 9.265 -4.243 -16.480 1.00 87.06 112 LEU A O 1
ATOM 946 N N . LYS A 1 113 ? 10.487 -3.703 -14.673 1.00 86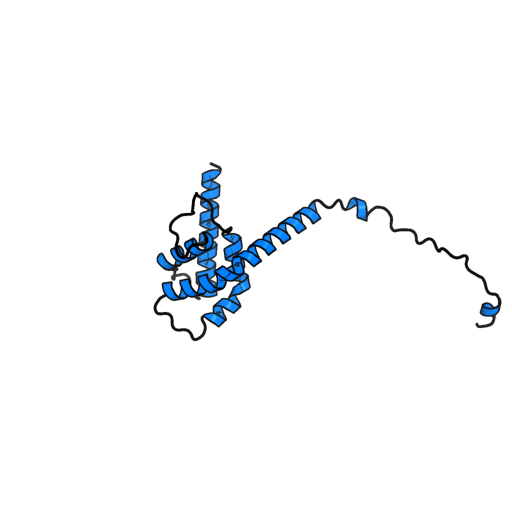.31 113 LYS A N 1
ATOM 947 C CA . LYS A 1 113 ? 11.600 -3.116 -15.424 1.00 86.31 113 LYS A CA 1
ATOM 948 C C . LYS A 1 113 ? 12.239 -4.109 -16.400 1.00 86.31 113 LYS A C 1
ATOM 950 O O . LYS A 1 113 ? 12.630 -3.733 -17.500 1.00 86.31 113 LYS A O 1
ATOM 955 N N . ASN A 1 114 ? 12.367 -5.375 -16.006 1.00 86.06 114 ASN A N 1
ATOM 956 C CA . ASN A 1 114 ? 12.891 -6.414 -16.891 1.00 86.06 114 ASN A CA 1
ATOM 957 C C . ASN A 1 114 ? 11.911 -6.738 -18.023 1.00 86.06 114 ASN A C 1
ATOM 959 O O . ASN A 1 114 ? 12.345 -6.870 -19.161 1.00 86.06 114 ASN A O 1
ATOM 963 N N . ALA A 1 115 ? 10.610 -6.814 -17.734 1.00 83.50 115 ALA A N 1
ATOM 964 C CA . ALA A 1 115 ? 9.587 -7.047 -18.750 1.00 83.50 115 ALA A CA 1
ATOM 965 C C . ALA A 1 115 ? 9.548 -5.924 -19.801 1.00 83.50 115 ALA A C 1
ATOM 967 O O . ALA A 1 115 ? 9.501 -6.218 -20.992 1.00 83.50 115 ALA A O 1
ATOM 968 N N . GLU A 1 116 ? 9.650 -4.661 -19.373 1.00 83.88 116 GLU A N 1
ATOM 969 C CA . GLU A 1 116 ? 9.749 -3.500 -20.271 1.00 83.88 116 GLU A CA 1
ATOM 970 C C . GLU A 1 116 ? 10.978 -3.606 -21.183 1.00 83.88 116 GLU A C 1
ATOM 972 O O . GLU A 1 116 ? 10.851 -3.532 -22.402 1.00 83.88 116 GLU A O 1
ATOM 977 N N . LYS A 1 117 ? 12.156 -3.901 -20.618 1.00 82.19 117 LYS A N 1
ATOM 978 C CA . LYS A 1 117 ? 13.387 -4.092 -21.402 1.00 82.19 117 LYS A CA 1
ATOM 979 C C . LYS A 1 117 ? 13.301 -5.250 -22.392 1.00 82.19 117 LYS A C 1
ATOM 981 O O . LYS A 1 117 ? 13.811 -5.147 -23.506 1.00 82.19 117 LYS A O 1
ATOM 986 N N . THR A 1 118 ? 12.701 -6.371 -21.992 1.00 74.94 118 THR A N 1
ATOM 987 C CA . THR A 1 118 ? 12.503 -7.519 -22.884 1.00 74.94 118 THR A CA 1
ATOM 988 C C . THR A 1 118 ? 11.562 -7.150 -24.023 1.00 74.94 118 THR A C 1
ATOM 990 O O . THR A 1 118 ? 11.847 -7.486 -25.166 1.00 74.94 118 THR A O 1
AT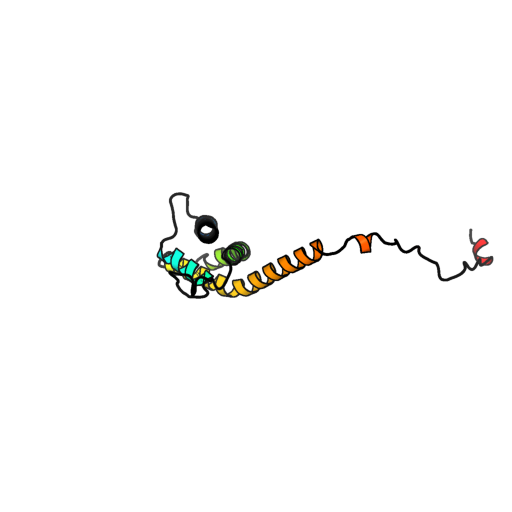OM 993 N N . GLN A 1 119 ? 10.484 -6.417 -23.740 1.00 74.06 119 GLN A N 1
ATOM 994 C CA . GLN A 1 119 ? 9.556 -5.947 -24.762 1.00 74.06 119 GLN A CA 1
ATOM 995 C C . GLN A 1 119 ? 10.221 -4.973 -25.742 1.00 74.06 119 GLN A C 1
ATOM 997 O O . GLN A 1 119 ? 10.066 -5.143 -26.947 1.00 74.06 119 GLN A O 1
ATOM 1002 N N . GLU A 1 120 ? 11.001 -4.009 -25.250 1.00 77.62 120 GLU A N 1
ATOM 1003 C CA . GLU A 1 120 ? 11.806 -3.119 -26.097 1.00 77.62 120 GLU A CA 1
ATOM 1004 C C . GLU A 1 120 ? 12.789 -3.919 -26.960 1.00 77.62 120 GLU A C 1
ATOM 1006 O O . GLU A 1 120 ? 12.923 -3.665 -28.152 1.00 77.62 120 GLU A O 1
ATOM 1011 N N . SER A 1 121 ? 13.438 -4.935 -26.387 1.00 70.81 121 SER A N 1
ATOM 1012 C CA . SER A 1 121 ? 14.370 -5.800 -27.122 1.00 70.81 121 SER A CA 1
ATOM 1013 C C . SER A 1 121 ? 13.673 -6.638 -28.199 1.00 70.81 121 SER A C 1
ATOM 1015 O O . SER A 1 121 ? 14.259 -6.855 -29.250 1.00 70.81 121 SER A O 1
ATOM 1017 N N . ILE A 1 122 ? 12.435 -7.091 -27.965 1.00 67.56 122 ILE A N 1
ATOM 1018 C CA . ILE A 1 122 ? 11.604 -7.791 -28.962 1.00 67.56 122 ILE A CA 1
ATOM 1019 C C . ILE A 1 122 ? 11.169 -6.840 -30.076 1.00 67.56 122 ILE A C 1
ATOM 1021 O O . ILE A 1 122 ? 11.207 -7.215 -31.240 1.00 67.56 122 ILE A O 1
ATOM 1025 N N . GLN A 1 123 ? 10.769 -5.613 -29.739 1.00 69.12 123 GLN A N 1
ATOM 1026 C CA . GLN A 1 123 ? 10.351 -4.615 -30.729 1.00 69.12 123 GLN A CA 1
ATOM 1027 C C . GLN A 1 123 ? 11.515 -4.122 -31.593 1.00 69.12 123 GLN A C 1
ATOM 1029 O O . GLN A 1 123 ? 11.323 -3.849 -32.771 1.00 69.12 123 GLN A O 1
ATOM 1034 N N . ASN A 1 124 ? 12.712 -4.032 -31.013 1.00 69.75 124 ASN A N 1
ATOM 1035 C CA . ASN A 1 124 ? 13.937 -3.655 -31.716 1.00 69.75 124 ASN A CA 1
ATOM 1036 C C . ASN A 1 124 ? 14.653 -4.859 -32.352 1.00 69.75 124 ASN A C 1
ATOM 1038 O O . ASN A 1 124 ? 15.692 -4.678 -32.986 1.00 69.75 124 ASN A O 1
ATOM 1042 N N . MET A 1 125 ? 14.151 -6.082 -32.147 1.00 62.31 125 MET A N 1
ATOM 1043 C CA . MET A 1 125 ? 14.690 -7.272 -32.793 1.00 62.31 125 MET A CA 1
ATOM 1044 C C . MET A 1 125 ? 14.271 -7.252 -34.259 1.00 62.31 125 MET A C 1
ATOM 1046 O O . MET A 1 125 ? 13.088 -7.334 -34.583 1.00 62.31 125 MET A O 1
ATOM 1050 N N . ASP A 1 126 ? 15.264 -7.147 -35.134 1.00 54.16 126 ASP A N 1
ATOM 1051 C CA . ASP A 1 126 ? 15.078 -7.164 -36.577 1.00 54.16 126 ASP A CA 1
ATOM 1052 C C . ASP A 1 126 ? 14.629 -8.569 -37.014 1.00 54.16 126 ASP A C 1
ATOM 1054 O O . ASP A 1 126 ? 15.415 -9.523 -37.049 1.00 54.16 126 ASP A O 1
ATOM 1058 N N . THR A 1 127 ? 13.333 -8.734 -37.292 1.00 59.31 127 THR A N 1
ATOM 1059 C CA . THR A 1 127 ? 12.752 -10.016 -37.727 1.00 59.31 127 THR A CA 1
ATOM 1060 C C . THR A 1 127 ? 13.225 -10.440 -39.116 1.00 59.31 127 THR A C 1
ATOM 1062 O O . THR A 1 127 ? 13.021 -11.591 -39.504 1.00 59.31 127 THR A O 1
ATOM 1065 N N . ASP A 1 128 ? 13.911 -9.556 -39.842 1.00 54.12 128 ASP A N 1
ATOM 1066 C CA . ASP A 1 128 ? 14.480 -9.846 -41.157 1.00 54.12 128 ASP A CA 1
ATOM 1067 C C . ASP A 1 128 ? 15.559 -10.941 -41.103 1.00 54.12 128 ASP A C 1
ATOM 1069 O O . ASP A 1 128 ? 15.682 -11.716 -42.054 1.00 54.12 128 ASP A O 1
ATOM 1073 N N . ILE A 1 129 ? 16.249 -11.118 -39.965 1.00 53.28 129 ILE A N 1
ATOM 1074 C CA . ILE A 1 129 ? 17.227 -12.206 -39.761 1.00 53.28 129 ILE A CA 1
ATOM 1075 C C . ILE A 1 129 ? 16.537 -13.580 -39.670 1.00 53.28 129 ILE A C 1
ATOM 1077 O O . ILE A 1 129 ? 17.114 -14.585 -40.079 1.00 53.28 129 ILE A O 1
ATOM 1081 N N . LEU A 1 130 ? 15.286 -13.644 -39.197 1.00 52.28 130 LEU A N 1
ATOM 1082 C CA . LEU A 1 130 ? 14.505 -14.891 -39.159 1.00 52.28 130 LEU A CA 1
ATOM 1083 C C . LEU A 1 130 ? 13.908 -15.256 -40.527 1.00 52.28 130 LEU A C 1
ATOM 1085 O O . LEU A 1 130 ? 13.515 -16.404 -40.729 1.00 52.28 130 LEU A O 1
ATOM 1089 N N . SER A 1 131 ? 13.851 -14.304 -41.466 1.00 51.81 131 SER A N 1
ATOM 1090 C CA . SER A 1 131 ? 13.383 -14.545 -42.837 1.00 51.81 131 SER A CA 1
ATOM 1091 C C . SER A 1 131 ? 14.490 -15.029 -43.781 1.00 51.81 131 SER A C 1
ATOM 1093 O O . SER A 1 131 ? 14.192 -15.531 -44.868 1.00 51.81 131 SER A O 1
ATOM 1095 N N . HIS A 1 132 ? 15.765 -14.923 -43.385 1.00 49.12 132 HIS A N 1
ATOM 1096 C CA . HIS A 1 132 ? 16.871 -15.305 -44.253 1.00 49.12 132 HIS A CA 1
ATOM 1097 C C . HIS A 1 132 ? 17.280 -16.768 -44.043 1.00 49.12 132 HIS A C 1
ATOM 1099 O O . HIS A 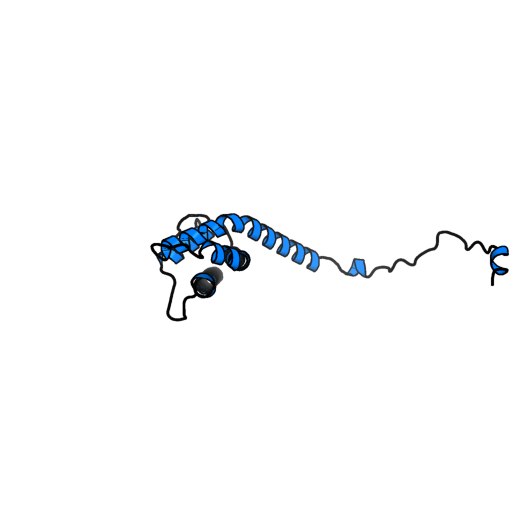1 132 ? 18.073 -17.114 -43.171 1.00 49.12 132 HIS A O 1
ATOM 1105 N N . ASN A 1 133 ? 16.750 -17.597 -44.943 1.00 50.12 133 ASN A N 1
ATOM 1106 C CA . ASN A 1 133 ? 17.136 -18.971 -45.250 1.00 50.12 133 ASN A CA 1
ATOM 1107 C C . ASN A 1 133 ? 16.670 -20.018 -44.234 1.00 50.12 133 ASN A C 1
ATOM 1109 O O . ASN A 1 133 ? 17.392 -20.416 -43.321 1.00 50.12 133 ASN A O 1
ATOM 1113 N N . GLY A 1 134 ? 15.491 -20.589 -44.510 1.00 50.72 134 GLY A N 1
ATOM 1114 C CA . GLY A 1 134 ? 15.245 -21.988 -44.181 1.00 50.72 134 GLY A CA 1
ATOM 1115 C C . GLY A 1 134 ? 16.416 -22.805 -44.720 1.00 50.72 134 GLY A C 1
ATOM 1116 O O . GLY A 1 134 ? 16.570 -22.947 -45.931 1.00 50.72 134 GLY A O 1
ATOM 1117 N N . GLY A 1 135 ? 17.297 -23.244 -43.820 1.00 49.66 135 GLY A N 1
ATOM 1118 C CA . GLY A 1 135 ? 18.490 -23.990 -44.182 1.00 49.66 135 GLY A CA 1
ATOM 1119 C C . GLY A 1 135 ? 18.075 -25.221 -44.969 1.00 49.66 135 GLY A C 1
ATOM 1120 O O . GLY A 1 135 ? 17.466 -26.138 -44.420 1.00 49.66 135 GLY A O 1
ATOM 1121 N N . THR A 1 136 ? 18.375 -25.241 -46.265 1.00 55.03 136 THR A N 1
ATOM 1122 C CA . THR A 1 136 ? 18.235 -26.446 -47.075 1.00 55.03 136 THR A CA 1
ATOM 1123 C C . THR A 1 136 ? 19.096 -27.522 -46.437 1.00 55.03 136 THR A C 1
ATOM 1125 O O . THR A 1 136 ? 20.321 -27.394 -46.385 1.00 55.03 136 THR A O 1
ATOM 1128 N N . TYR A 1 137 ? 18.451 -28.562 -45.913 1.00 59.44 137 TYR A N 1
ATOM 1129 C CA . TYR A 1 137 ? 19.130 -29.701 -45.318 1.00 59.44 137 TYR A CA 1
ATOM 1130 C C . TYR A 1 137 ? 20.007 -30.367 -46.385 1.00 59.44 137 TYR A C 1
ATOM 1132 O O . TYR A 1 137 ? 19.501 -31.033 -47.287 1.00 59.44 137 TYR A O 1
ATOM 1140 N N . GLN A 1 138 ? 21.323 -30.176 -46.310 1.00 61.78 138 GLN A N 1
ATOM 1141 C CA . GLN A 1 138 ? 22.276 -30.913 -47.134 1.00 61.78 138 GLN A CA 1
ATOM 1142 C C . GLN A 1 138 ? 22.679 -32.187 -46.386 1.00 61.78 138 GLN A C 1
ATOM 1144 O O . GLN A 1 138 ? 23.384 -32.132 -45.375 1.00 61.78 138 GLN A O 1
ATOM 1149 N N . LYS A 1 139 ? 22.208 -33.346 -46.868 1.00 62.22 139 LYS A N 1
ATOM 1150 C CA . LYS A 1 139 ? 22.669 -34.660 -46.393 1.00 62.22 139 LYS A CA 1
ATOM 1151 C C . LYS A 1 139 ? 24.193 -34.748 -46.572 1.00 62.22 139 LYS A C 1
ATOM 1153 O O . LYS A 1 139 ? 24.699 -34.504 -47.660 1.00 62.22 139 LYS A O 1
ATOM 1158 N N . LYS A 1 140 ? 24.916 -35.128 -45.513 1.00 60.34 140 LYS A N 1
ATOM 1159 C CA . LYS A 1 140 ? 26.386 -35.303 -45.516 1.00 60.34 140 LYS A CA 1
ATOM 1160 C C . LYS A 1 140 ? 26.854 -36.702 -45.942 1.00 60.34 140 LYS A C 1
ATOM 1162 O O . LYS A 1 140 ? 28.037 -37.003 -45.844 1.00 60.34 140 LYS A O 1
ATOM 1167 N N . THR A 1 141 ? 25.945 -37.564 -46.378 1.00 62.38 141 THR A N 1
ATOM 1168 C CA . THR A 1 141 ? 26.234 -38.957 -46.735 1.00 62.38 141 THR A CA 1
ATOM 1169 C C . THR A 1 141 ? 25.567 -39.286 -48.060 1.00 62.38 141 THR A C 1
ATOM 1171 O O . THR A 1 141 ? 24.369 -39.036 -48.210 1.00 62.38 141 THR A O 1
ATOM 1174 N N . GLU A 1 142 ? 26.333 -39.846 -48.999 1.00 63.19 142 GLU A N 1
ATOM 1175 C CA . GLU A 1 142 ? 25.786 -40.472 -50.205 1.00 63.19 142 GLU A CA 1
ATOM 1176 C C . GLU A 1 142 ? 24.893 -41.652 -49.808 1.00 63.19 142 GLU A C 1
ATOM 1178 O O . GLU A 1 142 ? 25.224 -42.418 -48.897 1.00 63.19 142 GLU A O 1
ATOM 1183 N N . ASP A 1 143 ? 23.740 -41.781 -50.467 1.00 59.72 143 ASP A N 1
ATOM 1184 C CA . ASP A 1 143 ? 22.842 -42.911 -50.256 1.00 59.72 143 ASP A CA 1
ATOM 1185 C C . ASP A 1 143 ? 23.564 -44.195 -50.710 1.00 59.72 143 ASP A C 1
ATOM 1187 O O . ASP A 1 143 ? 23.691 -44.480 -51.902 1.00 59.72 143 ASP A O 1
ATOM 1191 N N . LEU A 1 144 ? 24.048 -44.984 -49.748 1.00 59.50 144 LEU A N 1
ATOM 1192 C CA . LEU A 1 144 ? 24.559 -46.327 -50.001 1.00 59.50 144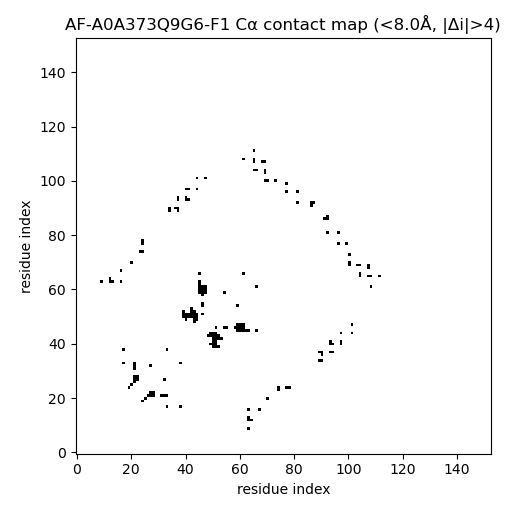 LEU A CA 1
ATOM 1193 C C . LEU A 1 144 ? 23.381 -47.214 -50.423 1.00 59.50 144 LEU A C 1
ATOM 1195 O O . LEU A 1 144 ? 22.662 -47.757 -49.582 1.00 59.50 144 LEU A O 1
ATOM 1199 N N . LYS A 1 145 ? 23.181 -47.367 -51.735 1.00 57.44 145 LYS A N 1
ATOM 1200 C CA . LYS A 1 145 ? 22.313 -48.407 -52.300 1.00 57.44 145 LYS A CA 1
ATOM 1201 C C . LYS A 1 145 ? 22.922 -49.771 -51.981 1.00 57.44 145 LYS A C 1
ATOM 1203 O O . LYS A 1 145 ? 23.766 -50.274 -52.713 1.00 57.44 145 LYS A O 1
ATOM 1208 N N . ASN A 1 146 ? 22.522 -50.354 -50.858 1.00 58.00 146 ASN A N 1
ATOM 1209 C CA . ASN A 1 146 ? 22.871 -51.725 -50.519 1.00 58.00 146 ASN A CA 1
ATOM 1210 C C . ASN A 1 146 ? 21.878 -52.663 -51.214 1.00 58.00 146 ASN A C 1
ATOM 1212 O O . ASN A 1 146 ? 20.734 -52.785 -50.781 1.00 58.00 146 ASN A O 1
ATOM 1216 N N . GLU A 1 147 ? 22.313 -53.310 -52.296 1.00 61.28 147 GLU A N 1
ATOM 1217 C CA . GLU A 1 147 ? 21.484 -54.212 -53.109 1.00 61.28 147 GLU A CA 1
ATOM 1218 C C . GLU A 1 147 ? 20.839 -55.344 -52.291 1.00 61.28 147 GLU A C 1
ATOM 1220 O O . GLU A 1 147 ? 19.744 -55.783 -52.628 1.00 61.28 147 GLU A O 1
ATOM 1225 N N . ARG A 1 148 ? 21.435 -55.753 -51.158 1.00 57.34 148 ARG A N 1
ATOM 1226 C CA . ARG A 1 148 ? 20.876 -56.799 -50.278 1.00 57.34 148 ARG A CA 1
ATOM 1227 C C . ARG A 1 148 ? 19.590 -56.402 -49.550 1.00 57.34 148 ARG A C 1
ATOM 1229 O O . ARG A 1 148 ? 18.885 -57.280 -49.068 1.00 57.34 148 ARG A O 1
ATOM 1236 N N . LEU A 1 149 ? 19.281 -55.109 -49.435 1.00 59.31 149 LEU A N 1
ATOM 1237 C CA . LEU A 1 149 ? 18.021 -54.651 -48.834 1.00 59.31 149 LEU A CA 1
ATOM 1238 C C . LEU A 1 149 ? 16.843 -54.698 -49.822 1.00 59.31 149 LEU A C 1
ATOM 1240 O O . LEU A 1 149 ? 15.701 -54.592 -49.384 1.00 59.31 149 LEU A O 1
ATOM 1244 N N . ASN A 1 150 ? 17.099 -54.890 -51.123 1.00 58.72 150 ASN A N 1
ATOM 1245 C CA . ASN A 1 150 ? 16.045 -55.011 -52.137 1.00 58.72 150 ASN A CA 1
ATOM 1246 C C . ASN A 1 150 ? 15.354 -56.383 -52.132 1.00 58.72 150 ASN A C 1
ATOM 1248 O O . ASN A 1 150 ? 14.305 -56.520 -52.744 1.00 58.72 150 ASN A O 1
ATOM 1252 N N . GLU A 1 151 ? 15.922 -57.387 -51.459 1.00 60.47 151 GLU A N 1
ATOM 1253 C CA . GLU A 1 151 ? 15.339 -58.735 -51.350 1.00 60.47 151 GLU A CA 1
ATOM 1254 C C . GLU A 1 151 ? 14.446 -58.907 -50.107 1.00 60.47 151 GLU A C 1
ATOM 1256 O O . GLU A 1 151 ? 13.909 -59.985 -49.871 1.00 60.47 151 GLU A O 1
ATOM 1261 N N . LEU A 1 152 ? 14.294 -57.858 -49.290 1.00 61.38 152 LEU A N 1
ATOM 1262 C CA . LEU A 1 152 ? 13.478 -57.881 -48.069 1.00 61.38 152 LEU A CA 1
ATOM 1263 C C . LEU A 1 152 ? 12.066 -57.294 -48.255 1.00 61.38 152 LEU A C 1
ATOM 1265 O O . LEU A 1 152 ? 11.401 -57.014 -47.256 1.00 61.38 152 LEU A O 1
ATOM 1269 N N . TRP A 1 153 ? 11.605 -57.140 -49.501 1.00 53.84 153 TRP A N 1
ATOM 1270 C CA . TRP A 1 153 ? 10.228 -56.768 -49.846 1.00 53.84 153 TRP A CA 1
ATOM 1271 C C . TRP A 1 153 ? 9.690 -57.606 -51.001 1.00 53.84 153 TRP A C 1
ATOM 1273 O O . TRP A 1 153 ? 10.364 -57.655 -52.053 1.00 53.84 153 TRP A O 1
#

Foldseek 3Di:
DVVVVVVVVLVVLLVVLQVCCCCLPVVHDPVDGDDPLLSQCVQCLQQVHRGHPARDVNDTPHRSVLLSVLCVVCSVVLNVVCPPDDDPDPNRSSSVSSVVSSVVSVVSRVVVVVVVVVVVCVVPPDCVVVVPDPDDDDDPDDPPPPVVVVVVD

Solvent-accessible surface area (backbone atoms only — not comparable to full-atom values): 9172 Å² total; per-residue (Å²): 112,71,66,59,52,54,54,51,50,55,50,49,53,49,50,53,42,51,52,47,43,35,47,77,71,69,63,41,58,93,90,57,73,80,52,70,68,37,54,26,32,52,43,2,53,37,43,72,38,82,58,31,96,66,56,61,96,80,48,53,73,42,60,60,68,49,50,42,49,42,52,59,75,40,40,66,62,49,54,61,68,51,56,96,59,88,60,96,43,71,52,56,45,43,51,53,51,50,57,64,45,62,74,49,36,64,60,51,43,52,50,52,55,48,51,53,51,52,50,53,50,57,73,69,47,70,65,68,68,78,69,62,63,85,76,76,84,74,78,93,63,82,84,76,82,58,74,79,66,65,76,77,113

Sequence (153 aa):
MREIRKKENKNQEFFDLCKYIEREIFKYDENQKLKQASCLQLRGLVNGKDFGHREYNGESKYPIKSVLIAFQINKNKILNSIQGKNFTNEISQMRYICKIIENDIPNIYMRLKNAEKTQESIQNMDTDILSHNGGTYQKKTEDLKNERLNELW

pLDDT: mean 79.14, std 15.34, range [47.56, 95.62]

Secondary structure (DSSP, 8-state):
-HHHHHHHHHHHHHHHHHHHHHHHTS---TT----HHHHHHHHHHHHTSSS-SS-BTTB-SS-HHHHHHHHHHTHHHHHHHHTTPPPSSHHHHHHHHHHHHHTTHHHHHHHHHHHHHHHHHHHTS-THHHHS-------SS-----GGGGG--